Protein AF-A0A8A0RN80-F1 (afdb_monomer_lite)

Sequence (68 aa):
MKGLYGLSLVGFLGFSIALPLIGGIYLGRVLDERLGTQPLLLILGILLGIGTGFRSAYIVLSRGPKGK

Radius of gyration: 15.98 Å; chains: 1; bounding box: 40×13×49 Å

Organism: NCBI:txid2751313

Foldseek 3Di:
DVVVVVVVVVVVLCCQLVVQQVVQQVVQVVVCVVVVVPPVSNVVSNVCSNVRSVVSVCVVVVVPPPDD

InterPro domains:
  IPR032820 Putative F0F1-ATPase subunit, Ca2+/Mg2+ transporter [PF09527] (8-58)

pLDDT: mean 83.22, std 11.41, range [36.22, 92.62]

Secondary structure (DSSP, 8-state):
--HHHHHHHHHHHHHHHHHHHHHHHHHHHHHHHHHT-TTHHHHHHHHHHHHHHHHHHHHHHHTS----

Structure (mmCIF, N/CA/C/O backbone):
data_AF-A0A8A0RN80-F1
#
_entry.id   AF-A0A8A0RN80-F1
#
loop_
_atom_site.group_PDB
_atom_site.id
_atom_site.type_symbol
_atom_site.label_atom_id
_atom_site.label_alt_id
_atom_site.label_comp_id
_atom_site.label_asym_id
_atom_site.label_entity_id
_atom_site.label_seq_id
_atom_site.pdbx_PDB_ins_code
_atom_site.Cartn_x
_atom_site.Cartn_y
_atom_site.Cartn_z
_atom_site.occupancy
_atom_site.B_iso_or_equiv
_atom_site.auth_seq_id
_atom_site.auth_comp_id
_atom_site.auth_asym_id
_atom_site.auth_atom_id
_atom_site.pdbx_PDB_model_num
ATOM 1 N N . MET A 1 1 ? 25.396 -2.238 -20.919 1.00 59.84 1 MET A N 1
ATOM 2 C CA . MET A 1 1 ? 24.812 -2.035 -19.572 1.00 59.84 1 MET A CA 1
ATOM 3 C C . MET A 1 1 ? 23.344 -2.489 -19.530 1.00 59.84 1 MET A C 1
ATOM 5 O O . MET A 1 1 ? 22.480 -1.654 -19.352 1.00 59.84 1 MET A O 1
ATOM 9 N N . LYS A 1 2 ? 23.012 -3.778 -19.723 1.00 62.78 2 LYS A N 1
ATOM 10 C CA . LYS A 1 2 ? 21.603 -4.253 -19.743 1.00 62.78 2 LYS A CA 1
ATOM 11 C C . LYS A 1 2 ? 21.069 -4.652 -18.354 1.00 62.78 2 LYS A C 1
ATOM 13 O O . LYS A 1 2 ? 19.887 -4.484 -18.086 1.00 62.78 2 LYS A O 1
ATOM 18 N N . GLY A 1 3 ? 21.949 -5.103 -17.453 1.00 72.19 3 GLY A N 1
ATOM 19 C CA . GLY A 1 3 ? 21.572 -5.515 -16.092 1.00 72.19 3 GLY A CA 1
ATOM 20 C C . GLY A 1 3 ? 21.077 -4.371 -15.199 1.00 72.19 3 GLY A C 1
ATOM 21 O O . GLY A 1 3 ? 20.164 -4.571 -14.406 1.00 72.19 3 GLY A O 1
ATOM 22 N N . LEU A 1 4 ? 21.612 -3.157 -15.379 1.00 77.44 4 LEU A N 1
ATOM 23 C CA . LEU A 1 4 ? 21.216 -1.994 -14.578 1.00 77.44 4 LEU A CA 1
ATOM 24 C C . LEU A 1 4 ? 19.764 -1.571 -14.859 1.00 77.44 4 LEU A C 1
ATOM 26 O O . LEU A 1 4 ? 19.026 -1.271 -13.930 1.00 77.44 4 LEU A O 1
ATOM 30 N N . TYR A 1 5 ? 19.327 -1.639 -16.123 1.00 79.69 5 TYR A N 1
ATOM 31 C CA . TYR A 1 5 ? 17.943 -1.330 -16.502 1.00 79.69 5 TYR A CA 1
ATOM 32 C C . TYR A 1 5 ? 16.945 -2.316 -15.901 1.00 79.69 5 TYR A C 1
ATOM 34 O O . TYR A 1 5 ? 15.906 -1.889 -15.410 1.00 79.69 5 TYR A O 1
ATOM 42 N N . GLY A 1 6 ? 17.261 -3.616 -15.901 1.00 81.69 6 GLY A N 1
ATOM 43 C CA . GLY A 1 6 ? 16.403 -4.628 -15.277 1.00 81.69 6 GLY A CA 1
ATOM 44 C C . GLY A 1 6 ? 16.221 -4.376 -13.780 1.00 81.69 6 GLY A C 1
ATOM 45 O O . GLY A 1 6 ? 15.099 -4.411 -13.280 1.00 81.69 6 GLY A O 1
ATOM 46 N N . LEU A 1 7 ? 17.309 -4.033 -13.085 1.00 85.38 7 LEU A N 1
ATOM 47 C CA . LEU A 1 7 ? 17.275 -3.723 -11.657 1.00 85.38 7 LEU A CA 1
ATOM 48 C C . LEU A 1 7 ? 16.466 -2.451 -11.358 1.00 85.38 7 LEU A C 1
ATOM 50 O O . LEU A 1 7 ? 15.624 -2.455 -10.460 1.00 85.38 7 LEU A O 1
ATOM 54 N N . SER A 1 8 ? 16.665 -1.385 -12.138 1.00 86.12 8 SER A N 1
ATOM 55 C CA . SER A 1 8 ? 15.886 -0.148 -12.004 1.00 86.12 8 SER A CA 1
ATOM 56 C C . SER A 1 8 ? 14.397 -0.364 -12.283 1.00 86.12 8 SER A C 1
ATOM 58 O O . SER A 1 8 ? 13.564 0.209 -11.583 1.00 86.12 8 SER A O 1
ATOM 60 N N . LEU A 1 9 ? 14.045 -1.210 -13.259 1.00 83.62 9 LEU A N 1
ATOM 61 C CA . LEU A 1 9 ? 12.651 -1.505 -13.597 1.00 83.62 9 LEU A CA 1
ATOM 62 C C . LEU A 1 9 ? 11.942 -2.251 -12.462 1.00 83.62 9 LEU A C 1
ATOM 64 O O . LEU A 1 9 ? 10.829 -1.891 -12.090 1.00 83.62 9 LEU A O 1
ATOM 68 N N . VAL A 1 10 ? 12.603 -3.267 -11.897 1.00 86.56 10 VAL A N 1
ATOM 69 C CA . VAL A 1 10 ? 12.077 -4.044 -10.766 1.00 86.56 10 VAL A CA 1
ATOM 70 C C . VAL A 1 10 ? 11.926 -3.162 -9.530 1.00 86.56 10 VAL A C 1
ATOM 72 O O . VAL A 1 10 ? 10.878 -3.199 -8.888 1.00 86.56 10 VAL A O 1
ATOM 75 N N . GLY A 1 11 ? 12.925 -2.327 -9.228 1.00 88.94 11 GLY A N 1
ATOM 76 C CA . GLY A 1 11 ? 12.849 -1.372 -8.122 1.00 88.94 11 GLY A CA 1
ATOM 77 C C . GLY A 1 11 ? 11.683 -0.397 -8.282 1.00 88.94 11 GLY A C 1
ATOM 78 O O . GLY A 1 11 ? 10.892 -0.227 -7.358 1.00 88.94 11 GLY A O 1
ATOM 79 N N . PHE A 1 12 ? 11.520 0.184 -9.473 1.00 86.69 12 PHE A N 1
ATOM 80 C CA . PHE A 1 12 ? 10.418 1.100 -9.772 1.00 86.69 12 PHE A CA 1
ATOM 81 C C . PHE A 1 12 ? 9.046 0.419 -9.673 1.00 86.69 12 PHE A C 1
ATOM 83 O O . PHE A 1 12 ? 8.133 0.961 -9.051 1.00 86.69 12 PHE A O 1
ATOM 90 N N . LEU A 1 13 ? 8.903 -0.787 -10.231 1.00 87.12 13 LEU A N 1
ATOM 91 C CA . LEU A 1 13 ? 7.674 -1.579 -10.142 1.00 87.12 13 LEU A CA 1
ATOM 92 C C . LEU A 1 13 ? 7.319 -1.897 -8.690 1.00 87.12 13 LEU A C 1
ATOM 94 O O . LEU A 1 13 ? 6.197 -1.616 -8.268 1.00 87.12 13 LEU A O 1
ATOM 98 N N . GLY A 1 14 ? 8.280 -2.410 -7.918 1.00 87.88 14 GLY A N 1
ATOM 99 C CA . GLY A 1 14 ? 8.102 -2.706 -6.500 1.00 87.88 14 GLY A CA 1
ATOM 100 C C . GLY A 1 14 ? 7.692 -1.469 -5.705 1.00 87.88 14 GLY A C 1
ATOM 101 O O . GLY A 1 14 ? 6.730 -1.526 -4.944 1.00 87.88 14 GLY A O 1
ATOM 102 N N . PHE A 1 15 ? 8.338 -0.326 -5.946 1.00 90.31 15 PHE A N 1
ATOM 103 C CA . PHE A 1 15 ? 7.996 0.932 -5.282 1.00 90.31 15 PHE A CA 1
ATOM 104 C C . PHE A 1 15 ? 6.597 1.433 -5.670 1.00 90.31 15 PHE A C 1
ATOM 106 O O . PHE A 1 15 ? 5.842 1.883 -4.810 1.00 90.31 15 PHE A O 1
ATOM 113 N N . SER A 1 16 ? 6.210 1.289 -6.942 1.00 85.94 16 SER A N 1
ATOM 114 C CA . SER A 1 16 ? 4.883 1.683 -7.436 1.00 85.94 16 SER A CA 1
ATOM 115 C C . SER A 1 16 ? 3.734 0.868 -6.831 1.00 85.94 16 SER A C 1
ATOM 117 O O . SER A 1 16 ? 2.599 1.334 -6.826 1.00 85.94 16 SER A O 1
ATOM 119 N N . ILE A 1 17 ? 4.025 -0.331 -6.316 1.00 88.12 17 ILE A N 1
ATOM 120 C CA . ILE A 1 17 ? 3.068 -1.206 -5.628 1.00 88.12 17 ILE A CA 1
ATOM 121 C C . ILE A 1 17 ? 3.128 -0.965 -4.116 1.00 88.12 17 ILE A C 1
ATOM 123 O O . ILE A 1 17 ? 2.097 -0.765 -3.480 1.00 88.12 17 ILE A O 1
ATOM 127 N N . ALA A 1 18 ? 4.330 -0.956 -3.535 1.00 90.75 18 ALA A N 1
ATOM 128 C CA . ALA A 1 18 ? 4.531 -0.841 -2.094 1.00 90.75 18 ALA A CA 1
ATOM 129 C C . ALA A 1 18 ? 4.026 0.496 -1.540 1.00 90.75 18 ALA A C 1
ATOM 131 O O . ALA A 1 18 ? 3.387 0.518 -0.490 1.00 90.75 18 ALA A O 1
ATOM 132 N N . LEU A 1 19 ? 4.263 1.601 -2.253 1.00 92.38 19 LEU A N 1
ATOM 133 C CA . LEU A 1 19 ? 3.876 2.936 -1.802 1.00 92.38 19 LEU A CA 1
ATOM 134 C C . LEU A 1 19 ? 2.350 3.090 -1.613 1.00 92.38 19 LEU A C 1
ATOM 136 O O . LEU A 1 19 ? 1.935 3.449 -0.509 1.00 92.38 19 LEU A O 1
ATOM 140 N N . PRO A 1 20 ? 1.487 2.786 -2.607 1.00 88.50 20 PRO A N 1
ATOM 141 C CA . PRO A 1 20 ? 0.039 2.851 -2.415 1.00 88.50 20 PRO A CA 1
ATOM 142 C C . PRO A 1 20 ? -0.491 1.786 -1.450 1.00 88.50 20 PRO A C 1
ATOM 144 O O . PRO A 1 20 ? -1.491 2.036 -0.787 1.00 88.50 20 PRO A O 1
ATOM 147 N N . LEU A 1 21 ? 0.165 0.627 -1.325 1.00 91.19 21 LEU A N 1
ATOM 148 C CA . LEU A 1 21 ? -0.249 -0.417 -0.384 1.00 91.19 21 LEU A CA 1
ATOM 149 C C . LEU A 1 21 ? -0.022 0.016 1.071 1.00 91.19 21 LEU A C 1
ATOM 151 O O . LEU A 1 21 ? -0.946 -0.028 1.878 1.00 91.19 21 LEU A O 1
ATOM 155 N N . ILE A 1 22 ? 1.179 0.510 1.390 1.00 92.62 22 ILE A N 1
ATOM 156 C CA . ILE A 1 22 ? 1.513 1.048 2.717 1.00 92.62 22 ILE A CA 1
ATOM 157 C C . ILE A 1 22 ? 0.653 2.281 3.017 1.00 92.62 22 ILE A C 1
ATOM 159 O O . ILE A 1 22 ? 0.090 2.386 4.106 1.00 92.62 22 ILE A O 1
ATOM 163 N N . GLY A 1 23 ? 0.498 3.184 2.042 1.00 91.88 23 GLY A N 1
ATOM 164 C CA . GLY A 1 23 ? -0.356 4.364 2.174 1.00 91.88 23 GLY A CA 1
ATOM 165 C C . GLY A 1 23 ? -1.820 4.004 2.438 1.00 91.88 23 GLY A C 1
ATOM 166 O O . GLY A 1 23 ? -2.431 4.557 3.348 1.00 91.88 23 GLY A O 1
ATOM 167 N N . GLY A 1 24 ? -2.368 3.036 1.699 1.00 90.50 24 GLY A N 1
ATOM 168 C CA . GLY A 1 24 ? -3.737 2.548 1.865 1.00 90.50 24 GLY A CA 1
ATOM 169 C C . GLY A 1 24 ? -3.967 1.859 3.208 1.00 90.50 24 GLY A C 1
ATOM 170 O O . GLY A 1 24 ? -4.992 2.100 3.837 1.00 90.50 24 GLY A O 1
ATOM 171 N N . ILE A 1 25 ? -3.006 1.066 3.691 1.00 91.12 25 ILE A N 1
ATOM 172 C CA . ILE A 1 25 ? -3.072 0.438 5.020 1.00 91.12 25 ILE A CA 1
ATOM 173 C C . ILE A 1 25 ? -3.047 1.498 6.122 1.00 91.12 25 ILE A C 1
ATOM 175 O O . ILE A 1 25 ? -3.872 1.451 7.033 1.00 91.12 25 ILE A O 1
ATOM 179 N N . TYR A 1 26 ? -2.116 2.452 6.051 1.00 92.44 26 TYR A N 1
ATOM 180 C CA . TYR A 1 26 ? 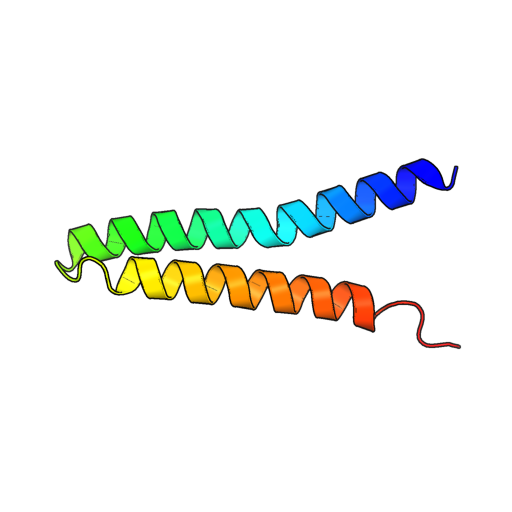-1.975 3.483 7.077 1.00 92.44 26 TYR A CA 1
ATOM 181 C C . TYR A 1 26 ? -3.207 4.392 7.131 1.00 92.44 26 TYR A C 1
ATOM 183 O O . TYR A 1 26 ? -3.785 4.586 8.200 1.00 92.44 26 TYR A O 1
ATOM 191 N N . LEU A 1 27 ? -3.659 4.891 5.976 1.00 90.50 27 LEU A N 1
ATOM 192 C CA . LEU A 1 27 ? -4.871 5.704 5.886 1.00 90.50 27 LEU A CA 1
ATOM 193 C C . LEU A 1 27 ? -6.110 4.909 6.293 1.00 90.50 27 LEU A C 1
ATOM 195 O O . LEU A 1 27 ? -6.910 5.405 7.080 1.00 90.50 27 LEU A O 1
ATOM 199 N N . GLY A 1 28 ? -6.242 3.673 5.808 1.00 88.81 28 GLY A N 1
ATOM 200 C CA . GLY A 1 28 ? -7.349 2.785 6.143 1.00 88.81 28 GLY A CA 1
ATOM 201 C C . GLY A 1 28 ? -7.450 2.563 7.646 1.00 88.81 28 GLY A C 1
ATOM 202 O O . GLY A 1 28 ? -8.525 2.740 8.200 1.00 88.81 28 GLY A O 1
ATOM 203 N N . ARG A 1 29 ? -6.322 2.297 8.319 1.00 88.50 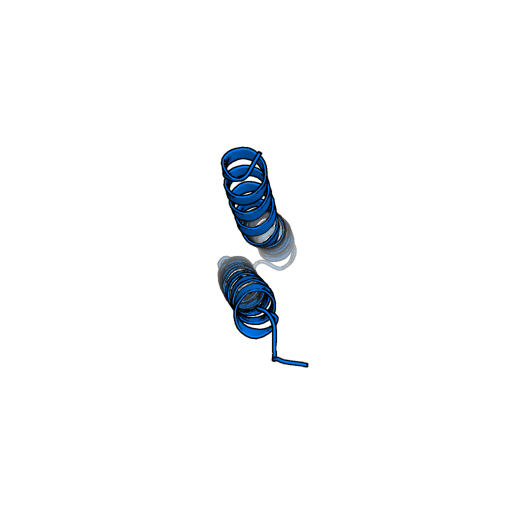29 ARG A N 1
ATOM 204 C CA . ARG A 1 29 ? -6.263 2.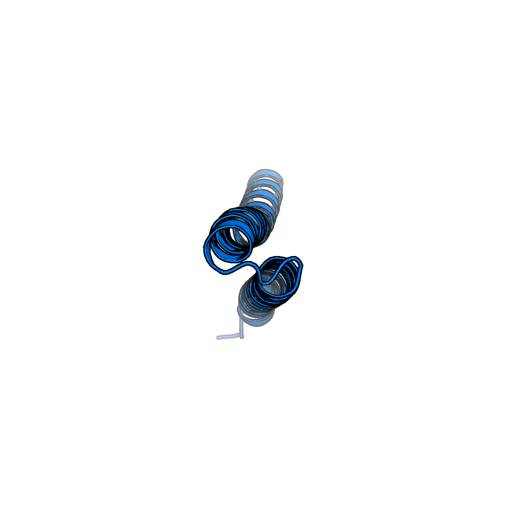121 9.775 1.00 88.50 29 ARG A CA 1
ATOM 205 C C . ARG A 1 29 ? -6.631 3.388 10.545 1.00 88.50 29 ARG A C 1
ATOM 207 O O . ARG A 1 29 ? -7.441 3.322 11.463 1.00 88.50 29 ARG A O 1
ATOM 214 N N . VAL A 1 30 ? -6.055 4.534 10.177 1.00 90.38 30 VAL A N 1
ATOM 215 C CA . VAL A 1 30 ? -6.330 5.813 10.855 1.00 90.38 30 VAL A CA 1
ATOM 216 C C . VAL A 1 30 ? -7.798 6.211 10.692 1.00 90.38 30 VAL A C 1
ATOM 218 O O . VAL A 1 30 ? -8.410 6.704 11.639 1.00 90.38 30 VAL A O 1
ATOM 221 N N . LEU A 1 31 ? -8.381 5.998 9.510 1.00 87.94 31 LEU A N 1
ATOM 222 C CA . LEU A 1 31 ? -9.800 6.259 9.289 1.00 87.94 31 LEU A CA 1
ATOM 223 C C . LEU A 1 31 ? -10.687 5.252 10.030 1.00 87.94 31 LEU A C 1
ATOM 225 O O . LEU A 1 31 ? -11.668 5.671 10.637 1.00 87.94 31 LEU A O 1
ATOM 229 N N . ASP A 1 32 ? -10.340 3.965 10.023 1.00 88.69 32 ASP A N 1
ATOM 230 C CA . ASP A 1 32 ? -11.057 2.919 10.760 1.00 88.69 32 ASP A CA 1
ATOM 231 C C . ASP A 1 32 ? -11.098 3.227 12.269 1.00 88.69 32 ASP A C 1
ATOM 233 O O . ASP A 1 32 ? -12.145 3.090 12.902 1.00 88.69 32 ASP A O 1
ATOM 237 N N . GLU A 1 33 ? -9.982 3.690 12.847 1.00 87.62 33 GLU A N 1
ATOM 238 C CA . GLU A 1 33 ? -9.880 4.146 14.242 1.00 87.62 33 GLU A CA 1
ATOM 239 C C . GLU A 1 33 ? -10.728 5.393 14.519 1.00 87.62 33 GLU A C 1
ATOM 241 O O . GLU A 1 33 ? -11.370 5.472 15.565 1.00 87.62 33 GLU A O 1
ATOM 246 N N . ARG A 1 34 ? -10.792 6.350 13.586 1.00 87.94 34 ARG A N 1
ATOM 247 C CA . ARG A 1 34 ? -11.592 7.576 13.761 1.00 87.94 34 ARG A CA 1
ATOM 248 C C . ARG A 1 34 ? -13.090 7.380 13.548 1.00 87.94 34 ARG A C 1
ATOM 250 O O . ARG A 1 34 ? -13.877 8.096 14.158 1.00 87.94 34 ARG A O 1
ATOM 257 N N . LEU A 1 35 ? -13.478 6.461 12.670 1.00 88.19 35 LEU A N 1
ATOM 258 C CA . LEU A 1 35 ? -14.873 6.210 12.298 1.00 88.19 35 LEU A CA 1
ATOM 259 C C . LEU A 1 35 ? -15.485 5.022 13.053 1.00 88.19 35 LEU A C 1
ATOM 261 O O . LEU A 1 35 ? -16.680 4.780 12.921 1.00 88.19 35 LEU A O 1
ATOM 265 N N . GLY A 1 36 ? -14.687 4.268 13.818 1.00 84.50 36 GLY A N 1
ATOM 266 C CA . GLY A 1 36 ? -15.143 3.073 14.533 1.00 84.50 36 GLY A CA 1
ATOM 267 C C . GLY A 1 36 ? -15.547 1.921 13.607 1.00 84.50 36 GLY A C 1
ATOM 268 O O . GLY A 1 36 ? -16.313 1.053 14.009 1.00 84.50 36 GLY A O 1
ATOM 269 N N . THR A 1 37 ? -15.058 1.915 12.364 1.00 84.75 37 THR A N 1
ATOM 270 C CA . THR A 1 37 ? -15.441 0.955 11.309 1.00 84.75 37 THR A CA 1
ATOM 271 C C . THR A 1 37 ? -14.468 -0.218 11.172 1.00 84.75 37 THR A C 1
ATOM 273 O O . THR A 1 37 ? -14.586 -1.005 10.233 1.00 84.75 37 THR A O 1
ATOM 276 N N . GLN A 1 38 ? -13.547 -0.383 12.132 1.00 80.25 38 GLN A N 1
ATOM 277 C CA . GLN A 1 38 ? -12.551 -1.458 12.131 1.00 80.25 38 GLN A CA 1
ATOM 278 C C . GLN A 1 38 ? -13.191 -2.837 11.873 1.00 80.25 38 GLN A C 1
ATOM 280 O O . GLN A 1 38 ? -14.068 -3.229 12.648 1.00 80.25 38 GLN A O 1
ATOM 285 N N . PRO A 1 39 ? -12.754 -3.606 10.846 1.00 81.50 39 PRO A N 1
ATOM 286 C CA . PRO A 1 39 ? -11.595 -3.396 9.959 1.00 81.50 39 PRO A CA 1
ATOM 287 C C . PRO A 1 39 ? -11.951 -3.054 8.486 1.00 81.50 39 PRO A C 1
ATOM 289 O O . PRO A 1 39 ? -11.231 -3.453 7.566 1.00 81.50 39 PRO A O 1
ATOM 292 N N . LEU A 1 40 ? -13.088 -2.406 8.211 1.00 87.88 40 LEU A N 1
ATOM 293 C CA . LEU A 1 40 ? -13.600 -2.224 6.843 1.00 87.88 40 LEU A CA 1
ATOM 294 C C . LEU A 1 40 ? -12.720 -1.323 5.965 1.00 87.88 40 LEU A C 1
ATOM 296 O O . LEU A 1 40 ? -12.427 -1.687 4.821 1.00 87.88 40 LEU A O 1
ATOM 300 N N . LEU A 1 41 ? -12.295 -0.158 6.459 1.00 86.38 41 LEU A N 1
ATOM 301 C CA . LEU A 1 41 ? -11.512 0.792 5.660 1.00 86.38 41 LEU A CA 1
ATOM 302 C C . LEU A 1 41 ? -10.079 0.315 5.464 1.00 86.38 41 LEU A C 1
ATOM 304 O O . LEU A 1 41 ? -9.489 0.581 4.417 1.00 86.38 41 LEU A O 1
ATOM 308 N N . LEU A 1 42 ? -9.539 -0.450 6.411 1.00 86.94 42 LEU A N 1
ATOM 309 C CA . LEU A 1 42 ? -8.270 -1.142 6.233 1.00 86.94 42 LEU A CA 1
ATOM 310 C C . LEU A 1 42 ? -8.345 -2.181 5.104 1.00 86.94 42 LEU A C 1
ATOM 312 O O . LEU A 1 42 ? -7.470 -2.199 4.237 1.00 86.94 42 LEU A O 1
ATOM 316 N N . ILE A 1 43 ? -9.399 -3.005 5.059 1.00 89.69 43 ILE A N 1
ATOM 317 C CA . ILE A 1 43 ? -9.595 -3.995 3.984 1.00 89.69 43 ILE A CA 1
ATOM 318 C C . ILE A 1 43 ? -9.742 -3.300 2.624 1.00 89.69 43 ILE A C 1
ATOM 320 O O . ILE A 1 43 ? -9.110 -3.713 1.648 1.00 89.69 43 ILE A O 1
ATOM 324 N N . LEU A 1 44 ? -10.517 -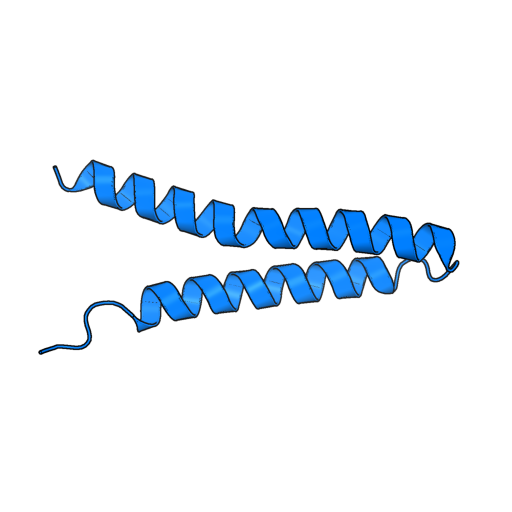2.214 2.556 1.00 90.81 44 LEU A N 1
ATOM 325 C CA . LEU A 1 44 ? -10.645 -1.404 1.341 1.00 90.81 44 LEU A CA 1
ATOM 326 C C . LEU A 1 44 ? -9.310 -0.775 0.927 1.00 90.81 44 LEU A C 1
ATOM 328 O O . LEU A 1 44 ? -8.958 -0.821 -0.250 1.00 90.81 44 LEU A O 1
ATOM 332 N N . GLY A 1 45 ? -8.537 -0.242 1.873 1.00 88.25 45 GLY A N 1
ATOM 333 C CA . GLY A 1 45 ? -7.210 0.319 1.619 1.00 88.25 45 GLY A CA 1
ATOM 334 C C . GLY A 1 45 ? -6.235 -0.710 1.043 1.00 88.25 45 GLY A C 1
ATOM 335 O O . GLY A 1 45 ? -5.513 -0.411 0.091 1.00 88.25 45 GLY A O 1
ATOM 336 N N . ILE A 1 46 ? -6.265 -1.946 1.551 1.00 89.75 46 ILE A N 1
ATOM 337 C CA . ILE A 1 46 ? -5.472 -3.063 1.019 1.00 89.75 46 ILE A CA 1
ATOM 338 C C . ILE A 1 46 ? -5.931 -3.430 -0.395 1.00 89.75 46 ILE A C 1
ATOM 340 O O . ILE A 1 46 ? -5.096 -3.525 -1.295 1.00 89.75 46 ILE A O 1
ATOM 344 N N . LEU A 1 47 ? -7.238 -3.602 -0.621 1.00 92.38 47 LEU A N 1
ATOM 345 C CA . LEU A 1 47 ? -7.788 -3.936 -1.941 1.00 92.38 47 LEU A CA 1
ATOM 346 C C . LEU A 1 47 ? -7.438 -2.874 -2.990 1.00 92.38 47 LEU A C 1
ATOM 348 O O . LEU A 1 47 ? -7.019 -3.211 -4.098 1.00 92.38 47 LEU A O 1
ATOM 352 N N . LEU A 1 48 ? -7.548 -1.594 -2.628 1.00 90.25 48 LEU A N 1
ATOM 353 C CA . LEU A 1 48 ? -7.164 -0.475 -3.486 1.00 90.25 48 LEU A CA 1
ATOM 354 C C . LEU A 1 48 ? -5.654 -0.443 -3.741 1.00 90.25 48 LEU A C 1
ATOM 356 O O . LEU A 1 48 ? 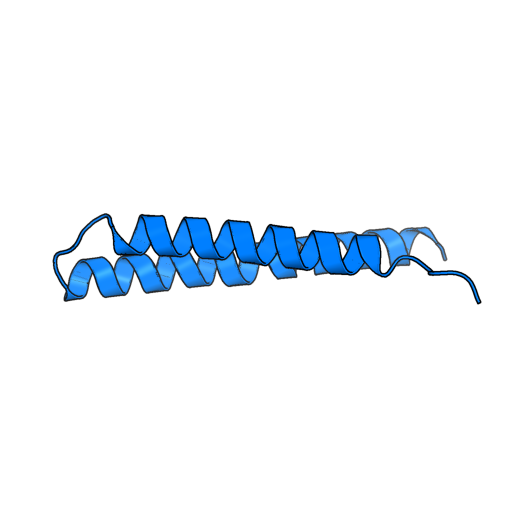-5.238 -0.208 -4.877 1.00 90.25 48 LEU A O 1
ATOM 360 N N . GLY A 1 49 ? -4.833 -0.720 -2.726 1.00 88.00 49 GLY A N 1
ATOM 361 C CA . GLY A 1 49 ? -3.380 -0.821 -2.862 1.00 88.00 49 GLY A CA 1
ATOM 362 C C . GLY A 1 49 ? -2.962 -1.935 -3.824 1.00 88.00 49 GLY A C 1
ATOM 363 O O . GLY A 1 49 ? -2.190 -1.694 -4.754 1.00 88.00 49 GLY A O 1
ATOM 364 N N . ILE A 1 50 ? -3.530 -3.134 -3.659 1.00 89.44 50 ILE A N 1
ATOM 365 C CA . ILE A 1 50 ? -3.276 -4.290 -4.531 1.00 89.44 50 ILE A CA 1
ATOM 366 C C . ILE A 1 50 ? -3.752 -3.990 -5.954 1.00 89.44 50 ILE A C 1
ATOM 368 O O . ILE A 1 50 ? -2.990 -4.176 -6.902 1.00 89.44 50 ILE A O 1
ATOM 372 N N . GLY A 1 51 ? -4.978 -3.482 -6.117 1.00 90.75 51 GLY A N 1
ATOM 373 C CA . GLY A 1 51 ? -5.546 -3.159 -7.427 1.00 90.75 51 GLY A CA 1
ATOM 374 C C . GLY A 1 51 ? -4.748 -2.087 -8.171 1.00 90.75 51 GLY A C 1
ATOM 375 O O . GLY A 1 51 ? -4.471 -2.227 -9.363 1.00 90.75 51 GLY A O 1
ATOM 376 N N . THR A 1 52 ? -4.304 -1.046 -7.464 1.00 88.19 52 THR A N 1
ATOM 377 C CA . THR A 1 52 ? -3.457 0.016 -8.028 1.00 88.19 52 THR A CA 1
ATOM 378 C C . THR A 1 52 ? -2.092 -0.526 -8.440 1.00 88.19 52 THR A C 1
ATOM 380 O O . THR A 1 52 ? -1.628 -0.237 -9.545 1.00 88.19 52 THR A O 1
ATOM 383 N N . GLY A 1 53 ? -1.478 -1.361 -7.599 1.00 86.50 53 GLY A N 1
ATOM 384 C CA . GLY A 1 53 ? -0.211 -2.016 -7.901 1.00 86.50 53 GLY A CA 1
ATOM 385 C C . GLY A 1 53 ? -0.293 -2.936 -9.121 1.00 86.50 53 GLY A C 1
ATOM 386 O O . GLY A 1 53 ? 0.524 -2.828 -10.037 1.00 86.50 53 GLY A O 1
ATOM 387 N N . PHE A 1 54 ? -1.331 -3.773 -9.189 1.00 87.19 54 PHE A N 1
ATOM 388 C CA . PHE A 1 54 ? -1.609 -4.624 -10.348 1.00 87.19 54 PHE A CA 1
ATOM 389 C C . PHE A 1 54 ? -1.816 -3.804 -11.620 1.00 87.19 54 PHE A C 1
ATOM 391 O O . PHE A 1 54 ? -1.240 -4.122 -12.659 1.00 87.19 54 PHE A O 1
ATOM 398 N N . ARG A 1 55 ? -2.598 -2.720 -11.550 1.00 87.69 55 ARG A N 1
ATOM 399 C CA . ARG A 1 55 ? -2.832 -1.833 -12.695 1.00 87.69 55 ARG A CA 1
ATOM 400 C C . ARG A 1 55 ? -1.546 -1.148 -13.153 1.00 87.69 55 ARG A C 1
ATOM 402 O O . ARG A 1 55 ? -1.316 -1.052 -14.355 1.00 87.69 55 ARG A O 1
ATOM 409 N N . SER A 1 56 ? -0.708 -0.693 -12.223 1.00 85.31 56 SER A N 1
ATOM 410 C CA . SER A 1 56 ? 0.600 -0.097 -12.520 1.00 85.31 56 SER A CA 1
ATOM 411 C C . SER A 1 56 ? 1.501 -1.095 -13.251 1.00 85.31 56 SER A C 1
ATOM 413 O O . SER A 1 56 ? 1.983 -0.809 -14.348 1.00 85.31 56 SER A O 1
ATOM 415 N N . ALA A 1 57 ? 1.630 -2.312 -12.712 1.00 83.94 57 ALA A N 1
ATOM 416 C CA . ALA A 1 57 ? 2.398 -3.383 -13.337 1.00 83.94 57 ALA A CA 1
ATOM 417 C C . ALA A 1 57 ? 1.853 -3.747 -14.727 1.00 83.94 57 ALA A C 1
ATOM 419 O O . ALA A 1 57 ? 2.618 -3.838 -15.687 1.00 83.94 57 ALA A O 1
ATOM 420 N N . TYR A 1 58 ? 0.530 -3.871 -14.864 1.00 85.62 58 TYR A N 1
ATOM 421 C CA . TYR A 1 58 ? -0.121 -4.141 -16.143 1.00 85.62 58 TYR A CA 1
ATOM 422 C C . TYR A 1 58 ? 0.141 -3.034 -17.168 1.00 85.62 58 TYR A C 1
ATOM 424 O O . TYR A 1 58 ? 0.419 -3.333 -18.323 1.00 85.62 58 TYR A O 1
ATOM 432 N N . ILE A 1 59 ? 0.106 -1.756 -16.778 1.00 84.00 59 ILE A N 1
ATOM 433 C CA . ILE A 1 59 ? 0.419 -0.633 -17.676 1.00 84.00 59 ILE A CA 1
ATOM 434 C C . ILE A 1 59 ? 1.884 -0.676 -18.118 1.00 84.00 59 ILE A C 1
ATOM 436 O O . ILE A 1 59 ? 2.159 -0.480 -19.297 1.00 84.00 59 ILE A O 1
ATOM 440 N N . VAL A 1 60 ? 2.820 -0.944 -17.208 1.00 81.56 60 VAL A N 1
ATOM 441 C CA . VAL A 1 60 ? 4.252 -1.024 -17.542 1.00 81.56 60 VAL A CA 1
ATOM 442 C C . VAL A 1 60 ? 4.525 -2.187 -18.501 1.00 81.56 60 VAL A C 1
ATOM 444 O O . VAL A 1 60 ? 5.229 -2.007 -19.491 1.00 81.56 60 VAL A O 1
ATOM 447 N N . LEU A 1 61 ? 3.912 -3.350 -18.263 1.00 80.38 61 LEU A N 1
ATOM 448 C CA . LEU A 1 61 ? 4.039 -4.527 -19.127 1.00 80.38 61 LEU A CA 1
ATOM 449 C C . LEU A 1 61 ? 3.338 -4.339 -20.483 1.00 80.38 61 LEU A C 1
ATOM 451 O O . LEU A 1 61 ? 3.911 -4.653 -21.522 1.00 80.38 61 LEU A O 1
ATOM 455 N N . SER A 1 62 ? 2.123 -3.783 -20.495 1.00 77.50 62 SER A N 1
ATOM 456 C CA . SER A 1 62 ? 1.333 -3.544 -21.719 1.00 77.50 62 SER A CA 1
ATOM 457 C C . SER A 1 62 ? 1.848 -2.382 -22.571 1.00 77.50 62 SER A C 1
ATOM 459 O O . SER A 1 62 ? 1.516 -2.292 -23.754 1.00 77.50 62 SER A O 1
ATOM 461 N N . ARG A 1 63 ? 2.667 -1.499 -21.989 1.00 69.44 63 ARG A N 1
ATOM 462 C CA . ARG A 1 63 ? 3.423 -0.462 -22.704 1.00 69.44 63 ARG A CA 1
ATOM 463 C C . ARG A 1 63 ? 4.826 -0.911 -23.118 1.00 69.44 63 ARG A C 1
ATOM 465 O O . ARG A 1 63 ? 5.548 -0.101 -23.698 1.00 69.44 63 ARG A O 1
ATOM 472 N N . GLY A 1 64 ? 5.198 -2.178 -22.890 1.00 60.56 64 GLY A N 1
ATOM 473 C CA . GLY A 1 64 ? 6.308 -2.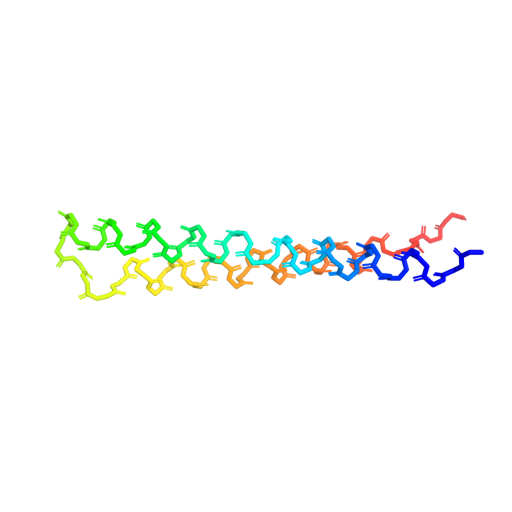807 -23.614 1.00 60.56 64 GLY A CA 1
ATOM 474 C C . GLY A 1 64 ? 6.123 -2.585 -25.121 1.00 60.56 64 GLY A C 1
ATOM 475 O O . GLY A 1 64 ? 4.977 -2.536 -25.569 1.00 60.56 64 GLY A O 1
ATOM 476 N N . PRO A 1 65 ? 7.209 -2.350 -25.881 1.00 52.91 65 PRO A N 1
ATOM 477 C CA . PRO A 1 65 ? 7.193 -1.628 -27.150 1.00 52.91 65 PRO A CA 1
ATOM 478 C C . PRO A 1 65 ? 6.122 -2.183 -28.089 1.00 52.91 65 PRO A C 1
ATOM 480 O O . PRO A 1 65 ? 6.321 -3.190 -28.765 1.00 52.91 65 PRO A O 1
ATOM 483 N N . LYS A 1 66 ? 4.967 -1.509 -28.139 1.00 48.69 66 LYS A N 1
ATOM 484 C CA . LYS A 1 66 ? 4.058 -1.635 -29.270 1.00 48.69 66 LYS A CA 1
ATOM 485 C C . LYS A 1 66 ? 4.848 -1.119 -30.455 1.00 48.69 66 LYS A C 1
ATOM 487 O O . LYS A 1 66 ? 5.174 0.067 -30.489 1.00 48.69 66 LYS A O 1
ATOM 492 N N . GLY A 1 67 ? 5.201 -2.046 -31.343 1.00 51.28 67 GLY A N 1
ATOM 493 C CA . GLY A 1 67 ? 5.926 -1.773 -32.569 1.00 51.28 67 GLY A CA 1
ATOM 494 C C . GLY A 1 67 ? 5.439 -0.486 -33.224 1.00 51.28 67 GLY A C 1
ATOM 495 O O . GLY A 1 67 ? 4.245 -0.307 -33.478 1.00 51.28 67 GLY A O 1
ATOM 496 N N . LYS A 1 68 ? 6.391 0.409 -33.449 1.00 36.22 68 LYS A N 1
ATOM 497 C CA . LYS A 1 68 ? 6.475 1.140 -34.700 1.00 36.22 68 LYS A CA 1
ATOM 498 C C . LYS A 1 68 ? 7.702 0.613 -35.417 1.00 36.22 68 LYS A C 1
ATOM 500 O O . LYS A 1 68 ? 8.721 0.428 -34.712 1.00 36.22 68 LYS A O 1
#